Protein AF-A0A2M7QNE1-F1 (afdb_monomer)

Mean predicted aligned error: 17.68 Å

Solvent-accessible surface area (backbone atoms only — not comparable to full-atom values): 9457 Å² total; per-residue (Å²): 141,83,87,80,85,79,82,80,71,87,48,76,68,56,56,49,51,57,48,51,67,72,63,57,72,67,80,67,60,74,58,74,75,58,61,80,70,66,69,85,74,52,96,77,50,62,62,62,56,48,47,53,51,49,51,50,50,52,53,50,51,51,50,49,54,53,50,54,52,50,50,39,47,73,74,60,78,53,83,95,65,66,56,72,62,50,52,52,53,49,52,50,51,51,48,45,69,57,45,50,59,49,50,55,51,52,50,55,50,49,52,53,50,50,54,50,52,52,54,51,52,54,50,51,52,51,52,49,51,52,49,56,60,72,30,69,36,78,44,74,59,94,91,43,80,44,81,41,52,38,55,43,72,75,70,72,111

Secondary structure (DSSP, 8-state):
--PPPP-PPPPHHHHHHHHHHHS---GGGGGTT--SS-----TTTHHHHHHHHHHHHHHHHHHHHHHHHHHHHHTT-S-SS-HHHHHHHHHHHHHHHHHHHHHHHHHHHHHHHHHHHHHHHHHHHHHHHHHHHH-EEEEEETTEEEEEEHHHHHHT-

pLDDT: mean 72.54, std 15.38, range [35.47, 95.06]

Radius of gyration: 31.74 Å; Cα contacts (8 Å, |Δi|>4): 46; chains: 1; bounding box: 76×80×74 Å

Foldseek 3Di:
DDDDPDDDPDDPVRVVVVVCVVPPPCPVVVVVVPPVVDPVCPPPVVVVVVVVVVVVVVLVVVLVVLVVVLVCLVVVVDPDDDNVVSNVVSVVVVCCSVVVVVVVVVVVVVVVVVVVVVVVVVVVVVVVVVCLQADWDFDQDPNDTDTHGNVCVVVVD

Structure (mmCIF, N/CA/C/O backbone):
data_AF-A0A2M7QNE1-F1
#
_entry.id   AF-A0A2M7QNE1-F1
#
loop_
_atom_site.group_PDB
_atom_site.id
_atom_site.type_symbol
_atom_site.label_atom_id
_atom_site.label_alt_id
_atom_site.label_comp_id
_atom_site.label_asym_id
_atom_site.label_entity_id
_atom_site.label_seq_id
_atom_site.pdbx_PDB_ins_code
_atom_site.Cartn_x
_atom_site.Cartn_y
_atom_site.Cartn_z
_atom_site.occupancy
_atom_site.B_iso_or_equiv
_atom_site.auth_seq_id
_atom_site.auth_comp_id
_atom_site.auth_asym_id
_atom_site.auth_atom_id
_atom_site.pdbx_PDB_model_num
ATOM 1 N N . MET A 1 1 ? 20.229 52.894 27.780 1.00 39.84 1 MET A N 1
ATOM 2 C CA . MET A 1 1 ? 21.119 51.959 27.062 1.00 39.84 1 MET A CA 1
ATOM 3 C C . MET A 1 1 ? 20.898 50.586 27.673 1.00 39.84 1 MET A C 1
ATOM 5 O O . MET A 1 1 ? 21.210 50.424 28.841 1.00 39.84 1 MET A O 1
ATOM 9 N N . ALA A 1 2 ? 20.247 49.670 26.954 1.00 42.44 2 ALA A N 1
ATOM 10 C CA . ALA A 1 2 ? 19.977 48.309 27.420 1.00 42.44 2 ALA A CA 1
ATOM 11 C C . ALA A 1 2 ? 20.449 47.330 26.338 1.00 42.44 2 ALA A C 1
ATOM 13 O O . ALA A 1 2 ? 20.036 47.428 25.180 1.00 42.44 2 ALA A O 1
ATOM 14 N N . GLU A 1 3 ? 21.382 46.466 26.719 1.00 43.56 3 GLU A N 1
ATOM 15 C CA . GLU A 1 3 ? 22.075 45.502 25.869 1.00 43.56 3 GLU A CA 1
ATOM 16 C C . GLU A 1 3 ? 21.129 44.371 25.439 1.00 43.56 3 GLU A C 1
ATOM 18 O O . GLU A 1 3 ? 20.343 43.855 26.234 1.00 43.56 3 GLU A O 1
ATOM 23 N N . ARG A 1 4 ? 21.189 43.980 24.160 1.00 48.31 4 ARG A N 1
ATOM 24 C CA . ARG A 1 4 ? 20.467 42.812 23.639 1.00 48.31 4 ARG A CA 1
ATOM 25 C C . ARG A 1 4 ? 21.287 41.546 23.922 1.00 48.31 4 ARG A C 1
ATOM 27 O O . ARG A 1 4 ? 22.439 41.502 23.492 1.00 48.31 4 ARG A O 1
ATOM 34 N N . PRO A 1 5 ? 20.731 40.500 24.557 1.00 48.41 5 PRO A N 1
ATOM 35 C CA . PRO A 1 5 ? 21.440 39.236 24.694 1.00 48.41 5 PRO A CA 1
ATOM 36 C C . PRO A 1 5 ? 21.503 38.533 23.331 1.00 48.41 5 PRO A C 1
ATOM 38 O O . PRO A 1 5 ? 20.480 38.258 22.702 1.00 48.41 5 PRO A O 1
ATOM 41 N N . GLY A 1 6 ? 22.726 38.289 22.858 1.00 50.84 6 GLY A N 1
ATOM 42 C CA . GLY A 1 6 ? 23.007 37.598 21.604 1.00 50.84 6 GLY A CA 1
ATOM 43 C C . GLY A 1 6 ? 22.455 36.172 21.602 1.00 50.84 6 GLY A C 1
ATOM 44 O O . GLY A 1 6 ? 22.785 35.362 22.469 1.00 50.84 6 GLY A O 1
ATOM 45 N N . GLY A 1 7 ? 21.620 35.868 20.608 1.00 55.88 7 GLY A N 1
ATOM 46 C CA . GLY A 1 7 ? 21.112 34.523 20.357 1.00 55.88 7 GLY A CA 1
ATOM 47 C C . GLY A 1 7 ? 22.244 33.598 19.921 1.00 55.88 7 GLY A C 1
ATOM 48 O O . GLY A 1 7 ? 22.780 33.732 18.822 1.00 55.88 7 GLY A O 1
ATOM 49 N N . ARG A 1 8 ? 22.619 32.664 20.796 1.00 61.94 8 ARG A N 1
ATOM 50 C CA . ARG A 1 8 ? 23.557 31.583 20.486 1.00 61.94 8 ARG A CA 1
ATOM 51 C C . ARG A 1 8 ? 22.871 30.632 19.497 1.00 61.94 8 ARG A C 1
ATOM 53 O O . ARG A 1 8 ? 21.838 30.058 19.825 1.00 61.94 8 ARG A O 1
ATOM 60 N N . GLY A 1 9 ? 23.417 30.517 18.284 1.00 63.50 9 GLY A N 1
ATOM 61 C CA . GLY A 1 9 ? 22.945 29.556 17.283 1.00 63.50 9 GLY A CA 1
ATOM 62 C C . GLY A 1 9 ? 23.094 28.106 17.768 1.00 63.50 9 GLY A C 1
ATOM 63 O O . GLY A 1 9 ? 23.910 27.855 18.663 1.00 63.50 9 GLY A O 1
ATOM 64 N N . PRO A 1 10 ? 22.317 27.166 17.200 1.00 61.75 10 PRO A N 1
ATOM 65 C CA . PRO A 1 10 ? 22.311 25.777 17.633 1.00 61.75 10 PRO A CA 1
ATOM 66 C C . PRO A 1 10 ? 23.707 25.178 17.506 1.00 61.75 10 PRO A C 1
ATOM 68 O O . PRO A 1 10 ? 24.423 25.362 16.519 1.00 61.75 10 PRO A O 1
ATOM 71 N N . THR A 1 11 ? 24.106 24.487 18.557 1.00 74.25 11 THR A N 1
ATOM 72 C CA . THR A 1 11 ? 25.436 23.897 18.684 1.00 74.25 11 THR A CA 1
ATOM 73 C C . THR A 1 11 ? 25.536 22.590 17.894 1.00 74.25 11 THR A C 1
ATOM 75 O O . THR A 1 11 ? 24.536 21.923 17.627 1.00 74.25 11 THR A O 1
ATOM 78 N N . LEU A 1 12 ? 26.755 22.179 17.527 1.00 54.94 12 LEU A N 1
ATOM 79 C CA . LEU A 1 12 ? 26.980 20.960 16.733 1.00 54.94 12 LEU A CA 1
ATOM 80 C C . LEU A 1 12 ? 26.419 19.686 17.396 1.00 54.94 12 LEU A C 1
ATOM 82 O O . LEU A 1 12 ? 26.063 18.748 16.688 1.00 54.94 12 LEU A O 1
ATOM 86 N N . TYR A 1 13 ? 26.288 19.657 18.728 1.00 56.47 13 TYR A N 1
ATOM 87 C CA . TYR A 1 13 ? 25.682 18.534 19.450 1.00 56.47 13 TYR A CA 1
ATOM 88 C C . TYR A 1 13 ? 24.149 18.517 19.352 1.00 56.47 13 TYR A C 1
ATOM 90 O O . TYR A 1 13 ? 23.562 17.441 19.262 1.00 56.47 13 TYR A O 1
ATOM 98 N N . GLU A 1 14 ? 23.496 19.682 19.298 1.00 60.72 14 GLU A N 1
ATOM 99 C CA . GLU A 1 14 ? 22.055 19.765 19.043 1.00 60.72 14 GLU A CA 1
ATOM 100 C C . GLU A 1 14 ? 21.757 19.310 17.619 1.00 60.72 14 GLU A C 1
ATOM 102 O O . GLU A 1 14 ? 20.942 18.417 17.432 1.00 60.72 14 GLU A O 1
ATOM 107 N N . VAL A 1 15 ? 22.483 19.809 16.615 1.00 62.78 15 VAL A N 1
ATOM 108 C CA . VAL A 1 15 ? 22.290 19.389 15.214 1.00 62.78 15 VAL A CA 1
ATOM 109 C C . VAL A 1 15 ? 22.575 17.888 15.026 1.00 62.78 15 VAL A C 1
ATOM 111 O O . VAL A 1 15 ? 21.862 17.209 14.284 1.00 62.78 15 VAL A O 1
ATOM 114 N N . ALA A 1 16 ? 23.549 17.331 15.754 1.00 55.88 16 ALA A N 1
ATOM 115 C CA . ALA A 1 16 ? 23.812 15.892 15.763 1.00 55.88 16 ALA A CA 1
ATOM 116 C C . ALA A 1 16 ? 22.649 15.069 16.354 1.00 55.88 16 ALA A C 1
ATOM 118 O O . ALA A 1 16 ? 22.360 13.982 15.851 1.00 55.88 16 ALA A O 1
ATOM 119 N N . GLY A 1 17 ? 21.933 15.590 17.357 1.00 57.69 17 GLY A N 1
ATOM 120 C CA . GLY A 1 17 ? 20.727 14.959 17.905 1.00 57.69 17 GLY A CA 1
ATOM 121 C C . GLY A 1 17 ? 19.572 14.882 16.897 1.00 57.69 17 GLY A C 1
ATOM 122 O O . GLY A 1 17 ? 1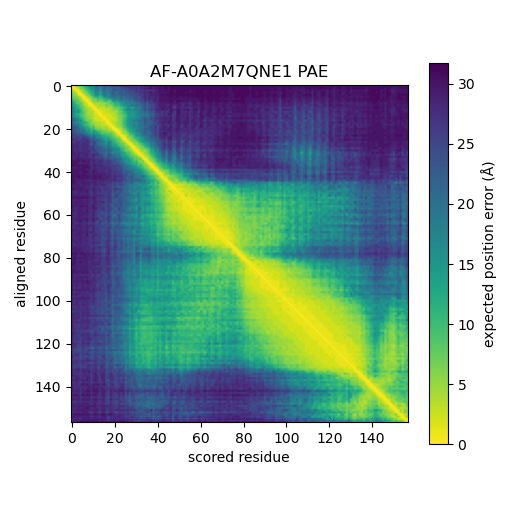8.876 13.869 16.828 1.00 57.69 17 GLY A O 1
ATOM 123 N N . TRP A 1 18 ? 19.415 15.901 16.045 1.00 55.62 18 TRP A N 1
ATOM 124 C CA . TRP A 1 18 ? 18.406 15.908 14.973 1.00 55.62 18 TRP A CA 1
ATOM 125 C C . TRP A 1 18 ? 18.744 14.902 13.865 1.00 55.62 18 TRP A C 1
ATOM 127 O O . TRP A 1 18 ? 17.851 14.258 13.314 1.00 55.62 18 TRP A O 1
ATOM 137 N N . LEU A 1 19 ? 20.035 14.701 13.586 1.00 48.31 19 LEU A N 1
ATOM 138 C CA . LEU A 1 19 ? 20.495 13.682 12.643 1.00 48.31 19 LEU A CA 1
ATOM 139 C C . LEU A 1 19 ? 20.397 12.262 13.223 1.00 48.31 19 LEU A C 1
ATOM 141 O O . LEU A 1 19 ? 20.036 11.347 12.491 1.00 48.31 19 LEU A O 1
ATOM 145 N N . GLN A 1 20 ? 20.615 12.053 14.525 1.00 46.62 20 GLN A N 1
ATOM 146 C CA . GLN A 1 20 ? 20.386 10.743 15.156 1.00 46.62 20 GLN A CA 1
ATOM 147 C C . GLN A 1 20 ? 18.898 10.367 15.233 1.00 46.62 20 GLN A C 1
ATOM 149 O O . GLN A 1 20 ? 18.568 9.193 15.080 1.00 46.62 20 GLN A O 1
ATOM 154 N N . GLY A 1 21 ? 17.990 11.339 15.380 1.00 46.09 21 GLY A N 1
ATOM 155 C CA . GLY A 1 21 ? 16.547 11.106 15.239 1.00 46.09 21 GLY A CA 1
ATOM 156 C C . GLY A 1 21 ? 16.123 10.752 13.806 1.00 46.09 21 GLY A C 1
ATOM 157 O O . GLY A 1 21 ? 15.204 9.958 13.616 1.00 46.09 21 GLY A O 1
ATOM 158 N N . ALA A 1 22 ? 16.821 11.288 12.797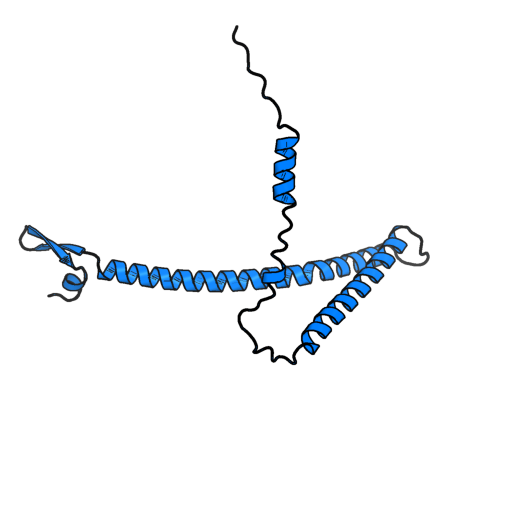 1.00 46.88 22 ALA A N 1
ATOM 159 C CA . ALA A 1 22 ? 16.558 11.025 11.379 1.00 46.88 22 ALA A CA 1
ATOM 160 C C . ALA A 1 22 ? 17.220 9.734 10.851 1.00 46.88 22 ALA A C 1
ATOM 162 O O . ALA A 1 22 ? 16.722 9.128 9.905 1.00 46.88 22 ALA A O 1
ATOM 163 N N . VAL A 1 23 ? 18.319 9.291 11.475 1.00 44.25 23 VAL A N 1
ATOM 164 C CA . VAL A 1 23 ? 19.068 8.063 11.134 1.00 44.25 23 VAL A CA 1
ATOM 165 C C . VAL A 1 23 ? 18.870 6.979 12.203 1.00 44.25 23 VAL A C 1
ATOM 167 O O . VAL A 1 23 ? 19.629 6.016 12.302 1.00 44.25 23 VAL A O 1
ATOM 170 N N . GLY A 1 24 ? 17.799 7.084 12.991 1.00 35.47 24 GLY A N 1
ATOM 171 C CA . GLY A 1 24 ? 17.253 5.958 13.732 1.00 35.47 24 GLY A CA 1
ATOM 172 C C . GLY A 1 24 ? 16.698 4.955 12.734 1.00 35.47 24 GLY A C 1
ATOM 173 O O . GLY A 1 24 ? 15.497 4.938 12.489 1.00 35.47 24 GLY A O 1
ATOM 174 N N . VAL A 1 25 ? 17.575 4.159 12.115 1.00 48.41 25 VAL A N 1
ATOM 175 C CA . VAL A 1 25 ? 17.187 3.073 11.220 1.00 48.41 25 VAL A CA 1
ATOM 176 C C . VAL A 1 25 ? 16.193 2.211 11.992 1.00 48.41 25 VAL A C 1
ATOM 178 O O . VAL A 1 25 ? 16.583 1.571 12.975 1.00 48.41 25 VAL A O 1
ATOM 181 N N . PRO A 1 26 ? 14.909 2.168 11.601 1.00 42.78 26 PRO A N 1
ATOM 182 C CA . PRO A 1 26 ? 13.963 1.309 12.268 1.00 42.78 26 PRO A CA 1
ATOM 183 C C . PRO A 1 26 ? 14.205 -0.103 11.734 1.00 42.78 26 PRO A C 1
ATOM 185 O O . PRO A 1 26 ? 13.407 -0.654 10.985 1.00 42.78 26 PRO A O 1
ATOM 188 N N . PHE A 1 27 ? 15.280 -0.755 12.179 1.00 39.84 27 PHE A N 1
ATOM 189 C CA . PHE A 1 27 ? 15.474 -2.201 12.035 1.00 39.84 27 PHE A CA 1
ATOM 190 C C . PHE A 1 27 ? 14.438 -3.016 12.851 1.00 39.84 27 PHE A C 1
ATOM 192 O O . PHE A 1 27 ? 14.588 -4.217 13.032 1.00 39.84 27 PHE A O 1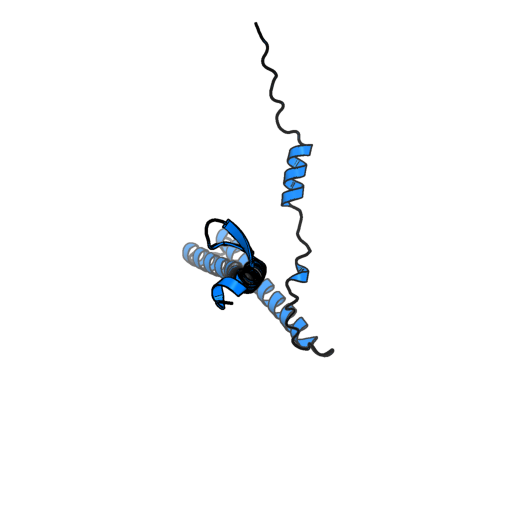
ATOM 199 N N . ARG A 1 28 ? 13.306 -2.418 13.269 1.00 42.19 28 ARG A N 1
ATOM 200 C CA . ARG A 1 28 ? 12.036 -3.142 13.517 1.00 42.19 28 ARG A CA 1
ATOM 201 C C . ARG A 1 28 ? 11.293 -3.493 12.225 1.00 42.19 28 ARG A C 1
ATOM 203 O O . ARG A 1 28 ? 10.186 -4.029 12.256 1.00 42.19 28 ARG A O 1
ATOM 210 N N . ALA A 1 29 ? 11.953 -3.254 11.102 1.00 41.69 29 ALA A N 1
ATOM 211 C CA . ALA A 1 29 ? 11.549 -3.621 9.772 1.00 41.69 29 ALA A CA 1
ATOM 212 C C . ALA A 1 29 ? 11.251 -5.117 9.555 1.00 41.69 29 ALA A C 1
ATOM 214 O O . ALA A 1 29 ? 10.390 -5.496 8.773 1.00 41.69 29 ALA A O 1
ATOM 215 N N . ALA A 1 30 ? 11.889 -6.007 10.308 1.00 45.06 30 ALA A N 1
ATOM 216 C CA . ALA A 1 30 ? 11.624 -7.438 10.169 1.00 45.06 30 ALA A CA 1
ATOM 217 C C . ALA A 1 30 ? 10.281 -7.889 10.793 1.00 45.06 30 ALA A C 1
ATOM 219 O O . ALA A 1 30 ? 9.856 -9.021 10.580 1.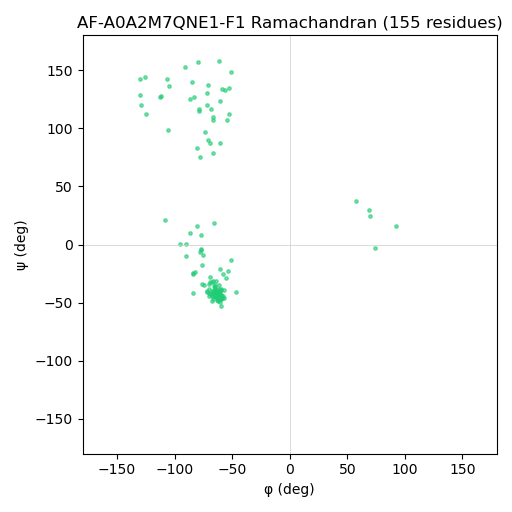00 45.06 30 ALA A O 1
ATOM 220 N N . GLY A 1 31 ? 9.578 -7.026 11.544 1.00 44.09 31 GLY A N 1
ATOM 221 C CA . GLY A 1 31 ? 8.301 -7.369 12.186 1.00 44.09 31 GLY A CA 1
ATOM 222 C C . GLY A 1 31 ? 7.071 -7.262 11.274 1.00 44.09 31 GLY A C 1
ATOM 223 O O . GLY A 1 31 ? 6.064 -7.931 11.522 1.00 44.09 31 GLY A O 1
ATOM 224 N N . TRP A 1 32 ? 7.138 -6.458 10.203 1.00 46.03 32 TRP A N 1
ATOM 225 C CA . TRP A 1 32 ? 5.997 -6.214 9.306 1.00 46.03 32 TRP A CA 1
ATOM 226 C C . TRP A 1 32 ? 5.722 -7.376 8.343 1.00 46.03 32 TRP A C 1
ATOM 228 O O . TRP A 1 32 ? 4.630 -7.453 7.782 1.00 46.03 32 TRP A O 1
ATOM 238 N N . LEU A 1 33 ? 6.696 -8.278 8.146 1.00 47.38 33 LEU A N 1
ATOM 239 C CA . LEU A 1 33 ? 6.512 -9.519 7.386 1.00 47.38 33 LEU A CA 1
ATOM 240 C C . LEU A 1 33 ? 5.761 -10.580 8.210 1.00 47.38 33 LEU A C 1
ATOM 242 O O . LEU A 1 33 ? 5.412 -11.631 7.686 1.00 47.38 33 LEU A O 1
ATOM 246 N N . SER A 1 34 ? 5.453 -10.315 9.486 1.00 48.53 34 SER A N 1
ATOM 247 C CA . SER A 1 34 ? 4.487 -11.130 10.223 1.00 48.53 34 SER A CA 1
ATOM 248 C C . SER A 1 34 ? 3.065 -10.693 9.856 1.00 48.53 34 SER A C 1
ATOM 250 O O . SER A 1 34 ? 2.400 -9.902 10.527 1.00 48.53 34 SER A O 1
ATOM 252 N N . ARG A 1 35 ? 2.574 -11.220 8.733 1.00 48.97 35 ARG A N 1
ATOM 253 C CA . ARG A 1 35 ? 1.142 -11.494 8.596 1.00 48.97 35 ARG A CA 1
ATOM 254 C C . ARG A 1 35 ? 0.795 -12.385 9.803 1.00 48.97 35 ARG A C 1
ATOM 256 O O . ARG A 1 35 ? 1.294 -13.499 9.903 1.00 48.97 35 ARG A O 1
ATOM 263 N N . ARG A 1 36 ? 0.086 -11.842 10.800 1.00 49.44 36 ARG A N 1
ATOM 264 C CA . ARG A 1 36 ? -0.441 -12.625 11.934 1.00 49.44 36 ARG A CA 1
ATOM 265 C C . ARG A 1 36 ? -1.807 -13.232 11.631 1.00 49.44 36 ARG A C 1
ATOM 267 O O . ARG A 1 36 ? -2.380 -13.858 12.510 1.00 49.44 36 ARG A O 1
ATOM 274 N N . ASP A 1 37 ? -2.255 -13.165 10.386 1.00 52.31 37 ASP A N 1
ATOM 275 C CA . ASP A 1 37 ? -2.964 -14.301 9.816 1.00 52.31 37 ASP A CA 1
ATOM 276 C C . ASP A 1 37 ? -1.861 -15.315 9.560 1.00 52.31 37 ASP A C 1
ATOM 278 O O . ASP A 1 37 ? -1.091 -15.163 8.613 1.00 52.31 37 ASP A O 1
ATOM 282 N N . LYS A 1 38 ? -1.667 -16.254 10.485 1.00 46.72 38 LYS A N 1
ATOM 283 C CA . LYS A 1 38 ? -0.789 -17.388 10.228 1.00 46.72 38 LYS A CA 1
ATOM 284 C C . LYS A 1 38 ? -1.498 -18.197 9.131 1.00 46.72 38 LYS A C 1
ATOM 286 O O . LYS A 1 38 ? -2.481 -18.853 9.473 1.00 46.72 38 LYS A O 1
ATOM 291 N N . PRO A 1 39 ? -1.068 -18.225 7.848 1.00 51.75 39 PRO A N 1
ATOM 292 C CA . PRO A 1 39 ? -1.160 -19.512 7.187 1.00 51.75 39 PRO A CA 1
ATOM 293 C C . PRO A 1 39 ? -0.367 -20.439 8.104 1.00 51.75 39 PRO A C 1
ATOM 295 O O . PRO A 1 39 ? 0.674 -20.042 8.636 1.00 51.75 39 PRO A O 1
ATOM 298 N N . GLU A 1 40 ? -0.909 -21.599 8.420 1.00 57.41 40 GLU A N 1
ATOM 299 C CA . GLU A 1 40 ? -0.157 -22.621 9.122 1.00 57.41 40 GLU A CA 1
ATOM 300 C C . GLU A 1 40 ? 1.031 -22.984 8.222 1.00 57.41 40 GLU A C 1
ATOM 302 O O . GLU A 1 40 ? 0.922 -23.814 7.329 1.00 57.41 40 GLU A O 1
ATOM 307 N N . ILE A 1 41 ? 2.127 -22.230 8.369 1.00 53.66 41 ILE A N 1
ATOM 308 C CA . ILE A 1 41 ? 3.403 -22.470 7.716 1.00 53.66 41 ILE A CA 1
ATOM 309 C C . ILE A 1 41 ? 3.918 -23.704 8.423 1.00 53.66 41 ILE A C 1
ATOM 311 O O . ILE A 1 41 ? 4.533 -23.627 9.492 1.00 53.66 41 ILE A O 1
ATOM 315 N N . ASP A 1 42 ? 3.549 -24.847 7.858 1.00 62.06 42 ASP A N 1
ATOM 316 C CA . ASP A 1 42 ? 4.076 -26.135 8.243 1.00 62.06 42 ASP A CA 1
ATOM 317 C C . ASP A 1 42 ? 5.610 -26.043 8.237 1.00 62.06 42 ASP A C 1
ATOM 319 O O . ASP A 1 42 ? 6.235 -25.312 7.462 1.00 62.06 42 ASP A O 1
ATOM 323 N N . ARG A 1 43 ? 6.242 -26.813 9.118 1.00 63.62 43 ARG A N 1
ATOM 324 C CA . ARG A 1 43 ? 7.692 -26.913 9.311 1.00 63.62 43 ARG A CA 1
ATOM 325 C C . ARG A 1 43 ? 8.458 -27.182 7.993 1.00 63.62 43 ARG A C 1
ATOM 327 O O . ARG A 1 43 ? 9.676 -27.013 7.958 1.00 63.62 43 ARG A O 1
ATOM 334 N N . ASN A 1 44 ? 7.769 -27.560 6.911 1.00 60.31 44 ASN A N 1
ATOM 335 C CA . ASN A 1 44 ? 8.301 -27.835 5.575 1.00 60.31 44 ASN A CA 1
ATOM 336 C C . ASN A 1 44 ? 8.245 -26.661 4.554 1.00 60.31 44 ASN A C 1
ATOM 338 O O . ASN A 1 44 ? 8.728 -26.800 3.430 1.00 60.31 44 ASN A O 1
ATOM 342 N N . ASP A 1 45 ? 7.748 -25.475 4.910 1.00 65.31 45 ASP A N 1
ATOM 343 C CA . ASP A 1 45 ? 7.551 -24.346 3.971 1.00 65.31 45 ASP A CA 1
ATOM 344 C C . ASP A 1 45 ? 8.810 -23.514 3.639 1.00 65.31 45 ASP A C 1
ATOM 346 O O . ASP A 1 45 ? 8.744 -22.436 3.034 1.00 65.31 45 ASP A O 1
ATOM 350 N N . TRP A 1 46 ? 10.005 -24.035 3.936 1.00 67.25 46 TRP A N 1
ATOM 351 C CA . TRP A 1 46 ? 11.286 -23.414 3.565 1.00 67.25 46 TRP A CA 1
ATOM 352 C C . TRP A 1 46 ? 11.393 -23.108 2.061 1.00 67.25 46 TRP A C 1
ATOM 354 O O . TRP A 1 46 ? 12.158 -22.232 1.652 1.00 67.25 46 TRP A O 1
ATOM 364 N N . ARG A 1 47 ? 10.619 -23.814 1.227 1.00 70.94 47 ARG A N 1
ATOM 365 C CA . ARG A 1 47 ? 10.556 -23.628 -0.227 1.00 70.94 47 ARG A CA 1
ATOM 366 C C . ARG A 1 47 ? 10.011 -22.245 -0.595 1.00 70.94 47 ARG A C 1
ATOM 368 O O . ARG A 1 47 ? 10.590 -21.590 -1.455 1.00 70.94 47 ARG A O 1
ATOM 375 N N . LEU A 1 48 ? 8.974 -21.761 0.091 1.00 67.50 48 LEU A N 1
ATOM 376 C CA . LEU A 1 48 ? 8.360 -20.451 -0.170 1.00 67.50 48 LEU A CA 1
ATOM 377 C C . LEU A 1 48 ? 9.287 -19.298 0.235 1.00 67.50 48 LEU A C 1
ATOM 379 O O . LEU A 1 48 ? 9.415 -18.312 -0.490 1.00 67.50 48 LEU A O 1
ATOM 383 N N . ALA A 1 49 ? 10.012 -19.457 1.345 1.00 74.19 49 ALA A N 1
ATOM 384 C CA . ALA A 1 49 ? 11.032 -18.501 1.769 1.00 74.19 49 ALA A CA 1
ATOM 385 C C . ALA A 1 49 ? 12.205 -18.426 0.774 1.00 74.19 49 ALA A C 1
ATOM 387 O O . ALA A 1 49 ? 12.641 -17.332 0.412 1.00 74.19 49 ALA A O 1
ATOM 388 N N . ARG A 1 50 ? 12.688 -19.573 0.269 1.00 79.44 50 ARG A N 1
ATOM 389 C CA . ARG A 1 50 ? 13.748 -19.600 -0.755 1.00 79.44 50 ARG A CA 1
ATOM 390 C C . ARG A 1 50 ? 13.286 -19.006 -2.083 1.00 79.44 50 ARG A C 1
ATOM 392 O O . ARG A 1 50 ? 14.077 -18.319 -2.717 1.00 79.44 50 ARG A O 1
ATOM 399 N N . LEU A 1 51 ? 12.027 -19.206 -2.477 1.00 78.88 51 LEU A N 1
ATOM 400 C CA . LEU A 1 51 ? 11.453 -18.561 -3.663 1.00 78.88 51 LEU A CA 1
ATOM 401 C C . LEU A 1 51 ? 11.377 -17.039 -3.505 1.00 78.88 51 LEU A C 1
ATOM 403 O O . LEU A 1 51 ? 11.725 -16.326 -4.440 1.00 78.88 51 LEU A O 1
ATOM 407 N N . GLY A 1 52 ? 11.001 -16.537 -2.326 1.00 78.00 52 GLY A N 1
ATOM 408 C CA . GLY A 1 52 ? 11.013 -15.100 -2.041 1.00 78.00 52 GLY A CA 1
ATOM 409 C C . GLY A 1 52 ? 12.416 -14.489 -2.130 1.00 78.00 52 GLY A C 1
ATOM 410 O O . GLY A 1 52 ? 12.598 -13.452 -2.765 1.00 78.00 52 GLY A O 1
ATOM 411 N N . ILE A 1 53 ? 13.421 -15.162 -1.559 1.00 78.56 53 ILE A N 1
ATOM 412 C CA . ILE A 1 53 ? 14.826 -14.728 -1.626 1.00 78.56 53 ILE A CA 1
ATOM 413 C C . ILE A 1 53 ? 15.356 -14.806 -3.063 1.00 78.56 53 ILE A C 1
ATOM 415 O O . ILE A 1 53 ? 15.996 -13.867 -3.526 1.00 78.56 53 ILE A O 1
ATOM 419 N N . ALA A 1 54 ? 15.067 -15.890 -3.787 1.00 81.75 54 ALA A N 1
ATOM 420 C CA . ALA A 1 54 ? 15.492 -16.066 -5.173 1.00 81.75 54 ALA A CA 1
ATOM 421 C C . ALA A 1 54 ? 14.855 -15.021 -6.098 1.00 81.75 54 ALA A C 1
ATOM 423 O O . ALA A 1 54 ? 15.551 -14.418 -6.906 1.00 81.75 54 ALA A O 1
ATOM 424 N N . LEU A 1 55 ? 13.557 -14.749 -5.944 1.00 81.88 55 LEU A N 1
ATOM 425 C CA . LEU A 1 55 ? 12.860 -13.718 -6.709 1.00 81.88 55 LEU A CA 1
ATOM 426 C C . LEU A 1 55 ? 13.409 -12.321 -6.397 1.00 81.88 55 LEU A C 1
ATOM 428 O O . LEU A 1 55 ? 13.647 -11.540 -7.315 1.00 81.88 55 LEU A O 1
ATOM 432 N N . GLY A 1 56 ? 13.671 -12.023 -5.121 1.00 81.38 56 GLY A N 1
ATOM 433 C CA . GLY A 1 56 ? 14.321 -10.779 -4.711 1.00 81.38 56 GLY A CA 1
ATOM 434 C C . GLY A 1 56 ? 15.726 -10.632 -5.299 1.00 81.38 56 GLY A C 1
ATOM 435 O O . GLY A 1 56 ? 16.071 -9.564 -5.797 1.00 81.38 56 GLY A O 1
ATOM 436 N N . ALA A 1 57 ? 16.511 -11.712 -5.315 1.00 82.94 57 ALA A N 1
ATOM 437 C CA . ALA A 1 57 ? 17.836 -11.731 -5.926 1.00 82.94 57 ALA A CA 1
ATOM 438 C C . ALA A 1 57 ? 17.764 -11.513 -7.443 1.00 82.94 57 ALA A C 1
ATOM 440 O O . ALA A 1 57 ? 18.513 -10.695 -7.962 1.00 82.94 57 ALA A O 1
ATOM 441 N N . ILE A 1 58 ? 16.834 -12.173 -8.144 1.00 86.00 58 ILE A N 1
ATOM 442 C CA . ILE A 1 58 ? 16.620 -12.009 -9.591 1.00 86.00 58 ILE A CA 1
ATOM 443 C C . ILE A 1 58 ? 16.215 -10.570 -9.918 1.00 86.00 58 ILE A C 1
ATOM 445 O O . ILE A 1 58 ? 16.792 -9.962 -10.817 1.00 86.00 58 ILE A O 1
ATOM 449 N N . LEU A 1 59 ? 15.265 -10.001 -9.173 1.00 80.06 59 LEU A N 1
ATOM 450 C CA . LEU A 1 59 ? 14.840 -8.612 -9.353 1.00 80.06 59 LEU A CA 1
ATOM 451 C C . LEU A 1 59 ? 15.971 -7.625 -9.048 1.00 80.06 59 LEU A C 1
ATOM 453 O O . LEU A 1 59 ? 16.134 -6.650 -9.778 1.00 80.06 59 LEU A O 1
ATOM 457 N N . GLY A 1 60 ? 16.780 -7.890 -8.020 1.00 83.25 60 GLY A N 1
ATOM 458 C CA . GLY A 1 60 ? 17.955 -7.084 -7.690 1.00 83.25 60 GLY A CA 1
ATOM 459 C C . GLY A 1 60 ? 19.024 -7.130 -8.783 1.00 83.25 60 GLY A C 1
ATOM 460 O O . GLY A 1 60 ? 19.558 -6.092 -9.166 1.00 83.25 60 GLY A O 1
ATOM 461 N N . LEU A 1 6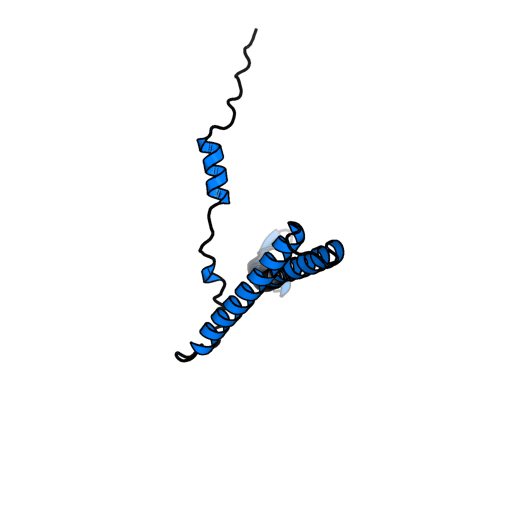1 ? 19.293 -8.313 -9.339 1.00 86.44 61 LEU A N 1
ATOM 462 C CA . LEU A 1 61 ? 20.243 -8.506 -10.439 1.00 86.44 61 LEU A CA 1
ATOM 463 C C . LEU A 1 61 ? 19.743 -7.826 -11.723 1.00 86.44 61 LEU A C 1
ATOM 465 O O . LEU A 1 61 ? 20.503 -7.137 -12.402 1.00 86.44 61 LEU A O 1
ATOM 469 N N . LEU A 1 62 ? 18.445 -7.934 -12.013 1.00 83.81 62 LEU A N 1
ATOM 470 C CA . LEU A 1 62 ? 17.802 -7.247 -13.132 1.00 83.81 62 LEU A CA 1
ATOM 471 C C . LEU A 1 62 ? 17.870 -5.721 -12.963 1.00 83.81 62 LEU A C 1
ATOM 473 O O . LEU A 1 62 ? 18.282 -5.023 -13.886 1.00 83.81 62 LEU A O 1
ATOM 477 N N . ALA A 1 63 ? 17.575 -5.197 -11.773 1.00 79.88 63 ALA A N 1
ATOM 478 C CA . ALA A 1 63 ? 17.715 -3.773 -11.475 1.00 79.88 63 ALA A CA 1
ATOM 479 C C . ALA A 1 63 ? 19.167 -3.290 -11.629 1.00 79.88 63 ALA A C 1
ATOM 481 O O . ALA A 1 63 ? 19.399 -2.229 -12.208 1.00 79.88 63 ALA A O 1
ATOM 482 N N . LEU A 1 64 ? 20.144 -4.084 -11.175 1.00 84.56 64 LEU A N 1
ATOM 483 C CA . LEU A 1 64 ? 21.565 -3.766 -11.303 1.00 84.56 64 LEU A CA 1
ATOM 484 C C . LEU A 1 64 ? 21.986 -3.668 -12.775 1.00 84.56 64 LEU A C 1
ATOM 486 O O . LEU A 1 64 ? 22.588 -2.674 -13.167 1.00 84.56 64 LEU A O 1
ATOM 490 N N . THR A 1 65 ? 21.617 -4.649 -13.606 1.00 83.00 65 THR A N 1
ATOM 491 C CA . THR A 1 65 ? 21.952 -4.633 -15.044 1.00 83.00 65 THR A CA 1
ATOM 492 C C . THR A 1 65 ? 21.339 -3.438 -15.777 1.00 83.00 65 THR A C 1
ATOM 494 O O . THR A 1 65 ? 22.020 -2.791 -16.577 1.00 83.00 65 THR A O 1
ATOM 497 N N . LEU A 1 66 ? 20.088 -3.084 -15.468 1.00 81.88 66 LEU A N 1
ATOM 498 C CA . LEU A 1 66 ? 19.425 -1.905 -16.029 1.00 81.88 66 LEU A CA 1
ATOM 499 C C . LEU A 1 66 ? 20.098 -0.600 -15.592 1.00 81.88 66 LEU A C 1
ATOM 501 O O . LEU A 1 66 ? 20.272 0.312 -16.404 1.00 81.88 66 LEU A O 1
ATOM 505 N N . LEU A 1 67 ? 20.507 -0.515 -14.326 1.00 81.00 67 LEU A N 1
ATOM 506 C CA . LEU A 1 67 ? 21.176 0.656 -13.771 1.00 81.00 67 LEU A CA 1
ATOM 507 C C . LEU A 1 67 ? 22.559 0.849 -14.405 1.00 81.00 67 LEU A C 1
ATOM 509 O O . LEU A 1 67 ? 22.860 1.944 -14.880 1.00 81.00 67 LEU A O 1
ATOM 513 N N . THR A 1 68 ? 23.363 -0.215 -14.505 1.00 82.12 68 THR A N 1
ATOM 514 C CA . THR A 1 68 ? 24.670 -0.179 -15.178 1.00 82.12 68 THR A CA 1
ATOM 515 C C . THR A 1 68 ? 24.531 0.218 -16.647 1.00 82.12 68 THR A C 1
ATOM 517 O O . THR A 1 68 ? 25.240 1.113 -17.100 1.00 82.12 68 THR A O 1
ATOM 520 N N . ARG A 1 69 ? 23.577 -0.368 -17.387 1.00 80.75 69 ARG A N 1
ATOM 521 C CA . ARG A 1 69 ? 23.323 -0.025 -18.798 1.00 80.75 69 ARG A CA 1
ATOM 522 C C . ARG A 1 69 ? 22.978 1.456 -18.971 1.00 80.75 69 ARG A C 1
ATOM 524 O O . ARG A 1 69 ? 23.536 2.121 -19.837 1.00 80.75 69 ARG A O 1
ATOM 531 N N . THR A 1 70 ? 22.098 1.981 -18.120 1.00 77.94 70 THR A N 1
ATOM 532 C CA . THR A 1 70 ? 21.669 3.389 -18.165 1.00 77.94 70 THR A CA 1
ATOM 533 C C . THR A 1 70 ? 22.825 4.344 -17.874 1.00 77.94 70 THR A C 1
ATOM 535 O O . THR A 1 70 ? 22.962 5.359 -18.551 1.00 77.94 70 THR A O 1
ATOM 538 N N . LEU A 1 71 ? 23.686 4.004 -16.910 1.00 81.75 71 LEU A N 1
ATOM 539 C CA . LEU A 1 71 ? 24.894 4.771 -16.597 1.00 81.75 71 LEU A CA 1
ATOM 540 C C . LEU A 1 71 ? 25.869 4.813 -17.778 1.00 81.75 71 LEU A C 1
ATOM 542 O O . LEU A 1 71 ? 26.347 5.889 -18.126 1.00 81.75 71 LEU A O 1
ATOM 546 N N . LEU A 1 72 ? 26.122 3.679 -18.435 1.00 82.19 72 LEU A N 1
ATOM 547 C CA . LEU A 1 72 ? 27.021 3.619 -19.593 1.00 82.19 72 LEU A CA 1
ATOM 548 C C . LEU A 1 72 ? 26.517 4.474 -20.771 1.00 82.19 72 LEU A C 1
ATOM 550 O O . LEU A 1 72 ? 27.307 5.186 -21.389 1.00 82.19 72 LEU A O 1
ATOM 554 N N . ILE A 1 73 ? 25.204 4.463 -21.035 1.00 80.06 73 ILE A N 1
ATOM 555 C CA . ILE A 1 73 ? 24.568 5.314 -22.059 1.00 80.06 73 ILE A CA 1
ATOM 556 C C . ILE A 1 73 ? 24.644 6.798 -21.663 1.00 80.06 73 ILE A C 1
ATOM 558 O O . ILE A 1 73 ? 24.939 7.655 -22.496 1.00 80.06 73 ILE A O 1
ATOM 562 N N . ALA A 1 74 ? 24.410 7.122 -20.387 1.00 76.31 74 ALA A N 1
ATOM 563 C CA . ALA A 1 74 ? 24.464 8.496 -19.889 1.00 76.31 74 ALA A CA 1
ATOM 564 C C . ALA A 1 74 ? 25.870 9.109 -20.009 1.00 76.31 74 ALA A C 1
ATOM 566 O O . ALA A 1 74 ? 26.000 10.261 -20.423 1.00 76.31 74 ALA A O 1
ATOM 567 N N . PHE A 1 75 ? 26.911 8.326 -19.707 1.00 80.94 75 PHE A N 1
ATOM 568 C CA . PHE A 1 75 ? 28.314 8.726 -19.847 1.00 80.94 75 PHE A CA 1
ATOM 569 C C . PHE A 1 75 ? 28.830 8.695 -21.296 1.00 80.94 75 PHE A C 1
ATOM 571 O O . PHE A 1 75 ? 29.960 9.112 -21.536 1.00 80.94 75 PHE A O 1
ATOM 578 N N . GLY A 1 76 ? 28.023 8.241 -22.262 1.00 75.44 76 GLY A N 1
ATOM 579 C CA . GLY A 1 76 ? 28.414 8.188 -23.672 1.00 75.44 76 GLY A CA 1
ATOM 580 C C . GLY A 1 76 ? 29.479 7.135 -23.979 1.00 75.44 76 GLY A C 1
ATOM 581 O O . GLY A 1 76 ? 30.201 7.277 -24.955 1.00 75.44 76 GLY A O 1
ATOM 582 N N . LEU A 1 77 ? 29.595 6.084 -23.157 1.00 78.06 77 LEU A N 1
ATOM 583 C CA . LEU A 1 77 ? 30.500 4.955 -23.421 1.00 78.06 77 LEU A CA 1
ATOM 584 C C . LEU A 1 77 ? 29.946 3.972 -24.468 1.00 78.06 77 LEU A C 1
ATOM 586 O O . LEU A 1 77 ? 30.629 3.017 -24.835 1.00 78.06 77 LEU A O 1
ATOM 590 N N . ILE A 1 78 ? 28.698 4.167 -24.902 1.00 72.38 78 ILE A N 1
ATOM 591 C CA . ILE A 1 78 ? 28.000 3.322 -25.870 1.00 72.38 78 ILE A CA 1
ATOM 592 C C . ILE A 1 78 ? 27.530 4.215 -27.017 1.00 72.38 78 ILE A C 1
ATOM 594 O O . ILE A 1 78 ? 26.635 5.042 -26.835 1.00 72.38 78 ILE A O 1
ATOM 598 N N . ASP A 1 79 ? 28.129 4.019 -28.188 1.00 72.81 79 ASP A N 1
ATOM 599 C CA . ASP A 1 79 ? 27.764 4.708 -29.424 1.00 72.81 79 ASP A CA 1
ATOM 600 C C . ASP A 1 79 ? 26.701 3.928 -30.214 1.00 72.81 79 ASP A C 1
ATOM 602 O O . ASP A 1 79 ? 26.608 2.702 -30.133 1.00 72.81 79 ASP A O 1
ATOM 606 N N . GLY A 1 80 ? 25.898 4.647 -31.004 1.00 76.06 80 GLY A N 1
ATOM 607 C CA . GLY A 1 80 ? 24.894 4.056 -31.899 1.00 76.06 80 GLY A CA 1
ATOM 608 C C . GLY A 1 80 ? 23.488 3.909 -31.313 1.00 76.06 80 GLY A C 1
ATOM 609 O O . GLY A 1 80 ? 22.676 3.183 -31.884 1.00 76.06 80 GLY A O 1
ATOM 610 N N . VAL A 1 81 ? 23.179 4.588 -30.201 1.00 74.69 81 VAL A N 1
ATOM 611 C CA . VAL A 1 81 ? 21.850 4.520 -29.579 1.00 74.69 81 VAL A CA 1
ATOM 612 C C . VAL A 1 81 ? 21.258 5.896 -29.281 1.00 74.69 81 VAL A C 1
ATOM 614 O O . VAL A 1 81 ? 21.959 6.822 -28.866 1.00 74.69 81 VAL A O 1
ATOM 617 N N . ASP A 1 82 ? 19.942 6.025 -29.476 1.00 83.56 82 ASP A N 1
ATOM 618 C CA . ASP A 1 82 ? 19.182 7.240 -29.176 1.00 83.56 82 ASP A CA 1
ATOM 619 C C . ASP A 1 82 ? 19.102 7.471 -27.665 1.00 83.56 82 ASP A C 1
ATOM 621 O O . ASP A 1 82 ? 18.138 7.100 -26.985 1.00 83.56 82 ASP A O 1
ATOM 625 N N . ARG A 1 83 ? 20.125 8.152 -27.146 1.00 75.56 83 ARG A N 1
ATOM 626 C CA . ARG A 1 83 ? 20.320 8.452 -25.723 1.00 75.56 83 ARG A CA 1
ATOM 627 C C . ARG A 1 83 ? 19.062 8.990 -25.034 1.00 75.56 83 ARG A C 1
ATOM 629 O O . ARG A 1 83 ? 18.753 8.573 -23.923 1.00 75.56 83 ARG A O 1
ATOM 636 N N . TRP A 1 84 ? 18.304 9.871 -25.691 1.00 80.81 84 TRP A N 1
ATOM 637 C CA . TRP A 1 84 ? 17.061 10.431 -25.141 1.00 80.81 84 TRP A CA 1
ATOM 638 C C . TRP A 1 84 ? 15.941 9.398 -24.969 1.00 80.81 84 TRP A C 1
ATOM 640 O O . TRP A 1 84 ? 15.234 9.419 -23.959 1.00 80.81 84 TRP A O 1
ATOM 650 N N . SER A 1 85 ? 15.779 8.494 -25.937 1.00 82.69 85 SER A N 1
ATOM 651 C CA . SER A 1 85 ? 14.760 7.439 -25.896 1.00 82.69 85 SER A CA 1
ATOM 652 C C . SER A 1 85 ? 15.070 6.427 -24.792 1.00 82.69 85 SER A C 1
ATOM 654 O O . SER A 1 85 ? 14.202 6.071 -23.990 1.00 82.69 85 SER A O 1
ATOM 656 N N . GLU A 1 86 ? 16.335 6.019 -24.693 1.00 81.62 86 GLU A N 1
ATOM 657 C CA . GLU A 1 86 ? 16.765 5.035 -23.705 1.00 81.62 86 GLU A CA 1
ATOM 658 C C . GLU A 1 86 ? 16.776 5.574 -22.282 1.00 81.62 86 GLU A C 1
ATOM 660 O O . GLU A 1 86 ? 16.298 4.886 -21.385 1.00 81.62 86 GLU A O 1
ATOM 665 N N . LEU A 1 87 ? 17.232 6.812 -22.067 1.00 81.06 87 LEU A N 1
ATOM 666 C CA . LEU A 1 87 ? 17.170 7.451 -20.751 1.00 81.06 87 LEU A CA 1
ATOM 667 C C . LEU A 1 87 ? 15.734 7.503 -20.223 1.00 81.06 87 LEU A C 1
ATOM 669 O O . LEU A 1 87 ? 15.493 7.143 -19.071 1.00 81.06 87 LEU A O 1
ATOM 673 N N . ARG A 1 88 ? 14.769 7.900 -21.065 1.00 81.94 88 ARG A N 1
ATOM 674 C CA . ARG A 1 88 ? 13.352 7.934 -20.680 1.00 81.94 88 ARG A CA 1
ATOM 675 C C . ARG A 1 88 ? 12.848 6.544 -20.303 1.00 81.94 88 ARG A C 1
ATOM 677 O O . ARG A 1 88 ? 12.240 6.390 -19.247 1.00 81.94 88 ARG A O 1
ATOM 684 N N . ASN A 1 89 ? 13.097 5.541 -21.142 1.00 80.94 89 ASN A N 1
ATOM 685 C CA . ASN A 1 89 ? 12.644 4.176 -20.872 1.00 80.94 89 ASN A CA 1
ATOM 686 C C . ASN A 1 89 ? 13.279 3.613 -19.592 1.00 80.94 89 ASN A C 1
ATOM 688 O O . ASN A 1 89 ? 12.574 3.034 -18.769 1.00 80.94 89 ASN A O 1
ATOM 692 N N . SER A 1 90 ? 14.572 3.844 -19.371 1.00 79.06 90 SER A N 1
ATOM 693 C CA . SER A 1 90 ? 15.255 3.438 -18.144 1.00 79.06 90 SER A CA 1
ATOM 694 C C . SER A 1 90 ? 14.686 4.114 -16.899 1.00 79.06 90 SER A C 1
ATOM 696 O O . SER A 1 90 ? 14.427 3.441 -15.903 1.00 79.06 90 SER A O 1
ATOM 698 N N . LEU A 1 91 ? 14.439 5.426 -16.948 1.00 81.31 91 LEU A N 1
ATOM 699 C CA . LEU A 1 91 ? 13.828 6.171 -15.843 1.00 81.31 91 LEU A CA 1
ATOM 700 C C . LEU A 1 91 ? 12.423 5.656 -15.516 1.00 81.31 91 LEU A C 1
ATOM 702 O O . LEU A 1 91 ? 12.087 5.521 -14.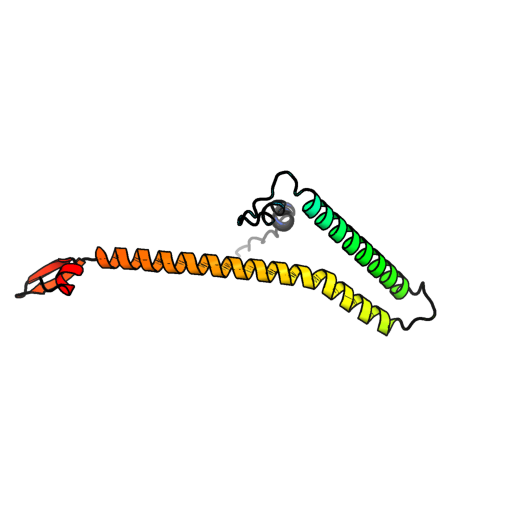341 1.00 81.31 91 LEU A O 1
ATOM 706 N N . LEU A 1 92 ? 11.624 5.318 -16.533 1.00 85.75 92 LEU A N 1
ATOM 707 C CA . LEU A 1 92 ? 10.306 4.709 -16.342 1.00 85.75 92 LEU A CA 1
ATOM 708 C C . LEU A 1 92 ? 10.413 3.351 -15.642 1.00 85.75 92 LEU A C 1
ATOM 710 O O . LEU A 1 92 ? 9.689 3.101 -14.681 1.00 85.75 92 LEU A O 1
ATOM 714 N N . VAL A 1 93 ? 11.338 2.490 -16.073 1.00 82.50 93 VAL A N 1
ATOM 715 C CA . VAL A 1 93 ? 11.522 1.164 -15.464 1.00 82.50 93 VAL A CA 1
ATOM 716 C C . VAL A 1 93 ? 12.023 1.277 -14.023 1.00 82.50 93 VAL A C 1
ATOM 718 O O . VAL A 1 93 ? 11.495 0.601 -13.143 1.00 82.50 93 VAL A O 1
ATOM 721 N N . ILE A 1 94 ? 12.976 2.170 -13.746 1.00 79.50 94 ILE A N 1
ATOM 722 C CA . ILE A 1 94 ? 13.436 2.455 -12.377 1.00 79.50 94 ILE A CA 1
ATOM 723 C C . ILE A 1 94 ? 12.274 2.983 -11.526 1.00 79.50 94 ILE A C 1
ATOM 725 O O . ILE A 1 94 ? 12.069 2.521 -10.402 1.00 79.50 94 ILE A O 1
ATOM 729 N N . GLY A 1 95 ? 11.472 3.896 -12.078 1.00 84.75 95 GLY A N 1
ATOM 730 C CA . GLY A 1 95 ? 10.270 4.416 -11.436 1.00 84.75 95 GLY A CA 1
ATOM 731 C C . GLY A 1 95 ? 9.276 3.315 -11.069 1.00 84.75 95 GLY A C 1
ATOM 732 O O . GLY A 1 95 ? 8.721 3.342 -9.975 1.00 84.75 95 GLY A O 1
ATOM 733 N N . VAL A 1 96 ? 9.100 2.302 -11.922 1.00 85.31 96 VAL A N 1
ATOM 734 C CA . VAL A 1 96 ? 8.252 1.135 -11.629 1.00 85.31 96 VAL A CA 1
ATOM 735 C C . VAL A 1 96 ? 8.870 0.243 -10.554 1.00 85.31 96 VAL A C 1
ATOM 737 O O . VAL A 1 96 ? 8.166 -0.152 -9.628 1.00 85.31 96 VAL A O 1
ATOM 740 N N . ILE A 1 97 ? 10.170 -0.050 -10.624 1.00 80.25 97 ILE A N 1
ATOM 741 C CA . ILE A 1 97 ? 10.854 -0.920 -9.651 1.00 80.25 97 ILE A CA 1
ATOM 742 C C . ILE A 1 97 ? 10.791 -0.332 -8.237 1.00 80.25 97 ILE A C 1
ATOM 744 O O . ILE A 1 97 ? 10.607 -1.074 -7.276 1.00 80.25 97 ILE A O 1
ATOM 748 N N . VAL A 1 98 ? 10.917 0.989 -8.104 1.00 83.19 98 VAL A N 1
ATOM 749 C CA . VAL A 1 98 ? 10.839 1.673 -6.805 1.00 83.19 98 VAL A CA 1
ATOM 750 C C . VAL A 1 98 ? 9.387 1.959 -6.412 1.00 83.19 98 VAL A C 1
ATOM 752 O O . VAL A 1 98 ? 8.994 1.764 -5.262 1.00 83.19 98 VAL A O 1
ATOM 755 N N . GLY A 1 99 ? 8.567 2.400 -7.364 1.00 79.56 99 GLY A N 1
ATOM 756 C CA . GLY A 1 99 ? 7.188 2.817 -7.125 1.00 79.56 99 GLY A CA 1
ATOM 757 C C . GLY A 1 99 ? 6.246 1.656 -6.817 1.00 79.56 99 GLY A C 1
ATOM 758 O O . GLY A 1 99 ? 5.417 1.771 -5.918 1.00 79.56 99 GLY A O 1
ATOM 759 N N . ALA A 1 100 ? 6.381 0.51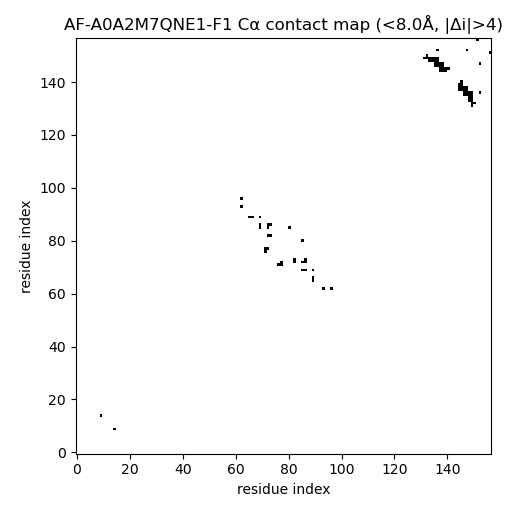6 -7.498 1.00 83.31 100 ALA A N 1
ATOM 760 C CA . ALA A 1 100 ? 5.509 -0.641 -7.295 1.00 83.31 100 ALA A CA 1
ATOM 761 C C . ALA A 1 100 ? 5.533 -1.189 -5.852 1.00 83.31 100 ALA A C 1
ATOM 763 O O . ALA A 1 100 ? 4.461 -1.276 -5.247 1.00 83.31 100 ALA A O 1
ATOM 764 N N . PRO A 1 101 ? 6.692 -1.512 -5.238 1.00 82.19 101 PRO A N 1
ATOM 765 C CA . PRO A 1 101 ? 6.718 -1.970 -3.849 1.00 82.19 101 PRO A CA 1
ATOM 766 C C . PRO A 1 101 ? 6.242 -0.887 -2.877 1.00 82.19 101 PRO A C 1
ATOM 768 O O . PRO A 1 101 ? 5.608 -1.212 -1.873 1.00 82.19 101 PRO A O 1
ATOM 771 N N . PHE A 1 102 ? 6.479 0.394 -3.181 1.00 83.44 102 PHE A N 1
ATOM 772 C CA . PHE A 1 102 ? 5.980 1.500 -2.366 1.00 83.44 102 PHE A CA 1
ATOM 773 C C . PHE A 1 102 ? 4.450 1.581 -2.379 1.00 83.44 102 PHE A C 1
ATOM 775 O O . PHE A 1 102 ? 3.836 1.732 -1.324 1.00 83.44 102 PHE A O 1
ATOM 782 N N . VAL A 1 103 ? 3.819 1.414 -3.544 1.00 88.69 103 VAL A N 1
ATOM 783 C CA . VAL A 1 103 ? 2.355 1.368 -3.665 1.00 88.69 103 VAL A CA 1
ATOM 784 C C . VAL A 1 103 ? 1.794 0.175 -2.901 1.00 88.69 103 VAL A C 1
ATOM 786 O O . VAL A 1 103 ? 0.884 0.363 -2.101 1.00 88.69 103 VAL A O 1
ATOM 789 N N . VAL A 1 104 ? 2.364 -1.023 -3.073 1.00 84.81 104 VAL A N 1
ATOM 790 C CA . VAL A 1 104 ? 1.937 -2.229 -2.336 1.00 84.81 104 VAL A CA 1
ATOM 791 C C . VAL A 1 104 ? 2.044 -2.020 -0.826 1.00 84.81 104 VAL A C 1
ATOM 793 O O . VAL A 1 104 ? 1.132 -2.347 -0.071 1.00 84.81 104 VAL A O 1
ATOM 796 N N . TRP A 1 105 ? 3.145 -1.438 -0.360 1.00 84.62 105 TRP A N 1
ATOM 797 C CA . TRP A 1 105 ? 3.310 -1.142 1.056 1.00 84.62 105 TRP A CA 1
ATOM 798 C C . TRP A 1 105 ? 2.281 -0.118 1.547 1.00 84.62 105 TRP A C 1
ATOM 800 O O . TRP A 1 105 ? 1.646 -0.312 2.588 1.00 84.62 105 TRP A O 1
ATOM 810 N N . ARG A 1 106 ? 2.066 0.953 0.778 1.00 86.19 106 ARG A N 1
ATOM 811 C CA . ARG A 1 106 ? 1.125 2.018 1.129 1.00 86.19 106 ARG A CA 1
ATOM 812 C C . ARG A 1 106 ? -0.319 1.526 1.170 1.00 86.19 106 ARG A C 1
ATOM 814 O O . ARG A 1 106 ? -1.063 1.975 2.047 1.00 86.19 106 ARG A O 1
ATOM 821 N N . THR A 1 107 ? -0.708 0.630 0.264 1.00 88.56 107 THR A N 1
ATOM 822 C CA . THR A 1 107 ? -2.040 0.012 0.248 1.00 88.56 107 THR A CA 1
ATOM 823 C C . THR A 1 107 ? -2.213 -0.941 1.425 1.00 88.56 107 THR A C 1
ATOM 825 O O . THR A 1 107 ? -3.221 -0.850 2.117 1.00 88.56 107 THR A O 1
ATOM 828 N N . MET A 1 108 ? -1.206 -1.759 1.749 1.00 83.94 108 MET A N 1
ATOM 829 C CA . MET A 1 108 ? -1.232 -2.609 2.948 1.00 83.94 108 MET A CA 1
ATOM 830 C C . MET A 1 108 ? -1.367 -1.804 4.248 1.00 83.94 108 MET A C 1
ATOM 832 O O . MET A 1 108 ? -2.060 -2.229 5.171 1.00 83.94 108 MET A O 1
ATOM 836 N N . ILE A 1 109 ? -0.702 -0.649 4.353 1.00 83.88 109 ILE A N 1
ATOM 837 C CA . ILE A 1 109 ? -0.870 0.242 5.510 1.00 83.88 109 ILE A CA 1
ATOM 838 C C . ILE A 1 109 ? -2.296 0.797 5.556 1.00 83.88 109 ILE A C 1
ATOM 840 O O . ILE A 1 109 ? -2.896 0.822 6.629 1.00 83.88 109 ILE A O 1
ATOM 844 N N . ALA A 1 110 ? -2.833 1.233 4.412 1.00 87.81 110 ALA A N 1
ATOM 845 C CA . ALA A 1 110 ? -4.188 1.775 4.334 1.00 87.81 110 ALA A CA 1
ATOM 846 C C . ALA A 1 110 ? -5.234 0.747 4.788 1.00 87.81 110 ALA A C 1
ATOM 848 O O . ALA A 1 110 ? -6.119 1.077 5.568 1.00 87.81 110 ALA A O 1
ATOM 849 N N . ASP A 1 111 ? -5.084 -0.505 4.359 1.00 85.38 111 ASP A N 1
ATOM 850 C CA . ASP A 1 111 ? -5.963 -1.611 4.741 1.00 85.38 111 ASP A CA 1
ATOM 851 C C . ASP A 1 111 ? -5.976 -1.841 6.263 1.00 85.38 111 ASP A C 1
ATOM 853 O O . ASP A 1 111 ? -7.027 -1.861 6.906 1.00 85.38 111 ASP A O 1
ATOM 857 N N . ARG A 1 112 ? -4.791 -1.879 6.885 1.00 85.62 112 ARG A N 1
ATOM 858 C CA . ARG A 1 112 ? -4.657 -2.013 8.346 1.00 85.62 112 ARG A CA 1
ATOM 859 C C . ARG A 1 112 ? -5.256 -0.832 9.105 1.00 85.62 112 ARG A C 1
ATOM 861 O O . ARG A 1 112 ? -5.867 -1.034 10.150 1.00 85.62 112 ARG A O 1
ATOM 868 N N . GLN A 1 113 ? -5.078 0.389 8.600 1.00 88.06 113 GLN A N 1
ATOM 869 C CA . GLN A 1 113 ? -5.685 1.585 9.190 1.00 88.06 113 GLN A CA 1
ATOM 870 C C . GLN A 1 113 ? -7.212 1.501 9.153 1.00 88.06 113 GLN A C 1
ATOM 872 O O . GLN A 1 113 ? -7.856 1.780 10.160 1.00 88.06 113 GLN A O 1
ATOM 877 N N . THR A 1 114 ? -7.789 1.051 8.038 1.00 91.62 114 THR A N 1
ATOM 878 C CA . THR A 1 114 ? -9.235 0.827 7.926 1.00 91.62 114 THR A CA 1
ATOM 879 C C . THR A 1 114 ? -9.729 -0.196 8.947 1.00 91.62 114 THR A C 1
ATOM 881 O O . THR A 1 114 ? -10.703 0.075 9.648 1.00 91.62 114 THR A O 1
ATOM 884 N N . ALA A 1 115 ? -9.040 -1.330 9.096 1.00 87.19 115 ALA A N 1
ATOM 885 C CA . ALA A 1 115 ? -9.417 -2.359 10.066 1.00 87.19 115 ALA A CA 1
ATOM 886 C C . ALA A 1 115 ? -9.354 -1.858 11.522 1.00 87.19 115 ALA A C 1
ATOM 888 O O . ALA A 1 115 ? -10.256 -2.134 12.314 1.00 87.19 115 ALA A O 1
ATOM 889 N N . ILE A 1 116 ? -8.317 -1.090 11.873 1.00 91.31 116 ILE A N 1
ATOM 890 C CA . ILE A 1 116 ? -8.194 -0.465 13.200 1.00 91.31 116 ILE A CA 1
ATOM 891 C C . ILE A 1 116 ? -9.344 0.520 13.428 1.00 91.31 116 ILE A C 1
ATOM 893 O O . ILE A 1 116 ? -10.013 0.444 14.454 1.00 91.31 116 ILE A O 1
ATOM 897 N N . ASN A 1 117 ? -9.629 1.387 12.454 1.00 91.19 117 ASN A N 1
ATOM 898 C CA . ASN A 1 117 ? -10.709 2.367 12.555 1.00 91.19 117 ASN A CA 1
ATOM 899 C C . ASN A 1 117 ? -12.078 1.702 12.748 1.00 91.19 117 ASN A C 1
ATOM 901 O O . ASN A 1 117 ? -12.891 2.193 13.526 1.00 91.19 117 ASN A O 1
ATOM 905 N N . GLN A 1 118 ? -12.331 0.570 12.086 1.00 93.00 118 GLN A N 1
ATOM 906 C CA . GLN A 1 118 ? -13.554 -0.208 12.293 1.00 93.00 118 GLN A CA 1
ATOM 907 C C . GLN A 1 118 ? -13.657 -0.739 13.728 1.00 93.00 118 GLN A C 1
ATOM 909 O O . GLN A 1 118 ? -14.705 -0.609 14.355 1.00 93.00 118 GLN A O 1
ATOM 914 N N . GLN A 1 119 ? -12.574 -1.303 14.271 1.00 92.62 119 GLN A N 1
ATOM 915 C CA . GLN A 1 119 ? -12.554 -1.815 15.648 1.00 92.62 119 GLN A CA 1
ATOM 916 C C . GLN A 1 119 ? -12.746 -0.700 16.680 1.00 92.62 119 GLN A C 1
ATOM 918 O O . GLN A 1 119 ? -13.511 -0.870 17.633 1.00 92.62 119 GLN A O 1
ATOM 923 N N . THR A 1 120 ? -12.102 0.450 16.474 1.00 93.44 120 THR A N 1
ATOM 924 C CA . THR A 1 120 ? -12.306 1.643 17.303 1.00 93.44 120 THR A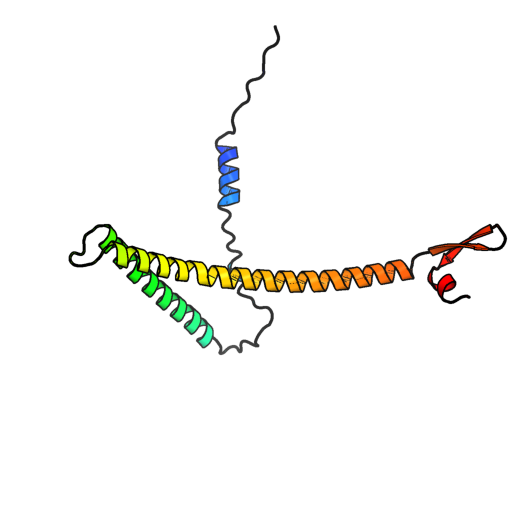 CA 1
ATOM 925 C C . THR A 1 120 ? -13.757 2.101 17.236 1.00 93.44 120 THR A C 1
ATOM 927 O O . THR A 1 120 ? -14.378 2.266 18.279 1.00 93.44 120 THR A O 1
ATOM 930 N N . HIS A 1 121 ? -14.343 2.185 16.038 1.00 94.94 121 HIS A N 1
ATOM 931 C CA . HIS A 1 121 ? -15.734 2.596 15.877 1.00 94.94 121 HIS A CA 1
ATOM 932 C C . HIS A 1 121 ? -16.712 1.686 16.632 1.00 94.94 121 HIS A C 1
ATOM 934 O O . HIS A 1 121 ? -17.578 2.180 17.351 1.00 94.94 121 HIS A O 1
ATOM 940 N N . TYR A 1 122 ? -16.554 0.361 16.535 1.00 93.75 122 TYR A N 1
ATOM 941 C CA . TYR A 1 122 ? -17.384 -0.564 17.309 1.00 93.75 122 TYR A CA 1
ATOM 942 C C . TYR A 1 122 ? -17.190 -0.392 18.818 1.00 93.75 122 TYR A C 1
ATOM 944 O O . TYR A 1 122 ? -18.168 -0.366 19.560 1.00 93.75 122 TYR A O 1
ATOM 952 N N . THR A 1 123 ? -15.948 -0.240 19.278 1.00 94.31 123 THR A N 1
ATOM 953 C CA . THR A 1 123 ? -15.641 -0.052 20.705 1.00 94.31 123 THR A CA 1
ATOM 954 C C . THR A 1 123 ? -16.252 1.238 21.251 1.00 94.31 123 THR A C 1
ATOM 956 O O . THR A 1 123 ? -16.817 1.237 22.345 1.00 94.31 123 THR A O 1
ATOM 959 N N . ASP A 1 124 ? -16.208 2.320 20.476 1.00 95.06 124 ASP A N 1
ATOM 960 C CA . ASP A 1 124 ? -16.819 3.598 20.837 1.00 95.06 124 ASP A CA 1
ATOM 961 C C . ASP A 1 124 ? -18.341 3.477 20.933 1.00 95.06 124 ASP A C 1
ATOM 963 O O . ASP A 1 124 ? -18.941 3.968 21.889 1.00 95.06 124 ASP A O 1
ATOM 967 N N . LEU A 1 125 ? -18.972 2.775 19.986 1.00 93.56 125 LEU A N 1
ATOM 968 C CA . LEU A 1 125 ? -20.408 2.496 20.028 1.00 93.56 125 LEU A CA 1
ATOM 969 C C . LEU A 1 125 ? -20.794 1.674 21.262 1.00 93.56 125 LEU A C 1
ATOM 971 O O . LEU A 1 125 ? -21.778 2.005 21.921 1.00 93.56 125 LEU A O 1
ATOM 975 N N . TYR A 1 126 ? -20.016 0.646 21.616 1.00 93.44 126 TYR A N 1
ATOM 976 C CA . TYR A 1 126 ? -20.250 -0.131 22.836 1.00 93.44 126 TYR A CA 1
ATOM 977 C C . TYR A 1 126 ? -20.083 0.720 24.093 1.00 93.44 126 TYR A C 1
ATOM 979 O O . TYR A 1 126 ? -20.939 0.687 24.973 1.00 93.44 126 TYR A O 1
ATOM 987 N N . THR A 1 127 ? -19.021 1.521 24.158 1.00 93.06 127 THR A N 1
ATOM 988 C CA . THR A 1 127 ? -18.752 2.407 25.297 1.00 93.06 127 THR A CA 1
ATOM 989 C C . THR A 1 127 ? -19.889 3.412 25.460 1.00 93.06 127 THR A C 1
ATOM 991 O O . THR A 1 127 ? -20.428 3.558 26.552 1.00 93.06 127 THR A O 1
ATOM 994 N N . LYS A 1 128 ? -20.352 4.022 24.362 1.00 91.69 128 LYS A N 1
ATOM 995 C CA . LYS A 1 128 ? -21.499 4.937 24.369 1.00 91.69 128 LYS A CA 1
ATOM 996 C C . LYS A 1 128 ? -22.806 4.253 24.746 1.00 91.69 128 LYS A C 1
ATOM 998 O O . LYS A 1 128 ? -23.587 4.834 25.492 1.00 91.69 128 LYS A O 1
ATOM 1003 N N . ALA A 1 129 ? -23.050 3.034 24.274 1.00 90.00 129 ALA A N 1
ATOM 1004 C CA . ALA A 1 129 ? -24.229 2.271 24.670 1.00 90.00 129 ALA A CA 1
ATOM 1005 C C . ALA A 1 129 ? -24.228 1.992 26.181 1.00 90.00 129 ALA A C 1
ATOM 1007 O O . ALA A 1 129 ? -25.249 2.187 26.835 1.00 90.00 129 ALA A O 1
ATOM 1008 N N . VAL A 1 130 ? -23.079 1.606 26.747 1.00 89.00 130 VAL A N 1
ATOM 1009 C CA . VAL A 1 130 ? -22.914 1.374 28.191 1.00 89.00 130 VAL A CA 1
ATOM 1010 C C . VAL A 1 130 ? -23.063 2.670 28.990 1.00 89.00 130 VAL A C 1
ATOM 1012 O O . VAL A 1 130 ? -23.759 2.686 30.002 1.00 89.00 130 VAL A O 1
ATOM 1015 N N . GLU A 1 131 ? -22.489 3.777 28.521 1.00 88.69 131 GLU A N 1
ATOM 1016 C CA . GLU A 1 131 ? -22.684 5.093 29.136 1.00 88.69 131 GLU A CA 1
ATOM 1017 C C . GLU A 1 131 ? -24.165 5.499 29.145 1.00 88.69 131 GLU A C 1
ATOM 1019 O O . GLU A 1 131 ? -24.662 5.965 30.162 1.00 88.69 131 GLU A O 1
ATOM 1024 N N . MET A 1 132 ? -24.898 5.286 28.047 1.00 84.81 132 MET A N 1
ATOM 1025 C CA . MET A 1 132 ? -26.332 5.601 27.969 1.00 84.81 132 MET A CA 1
ATOM 1026 C C . MET A 1 132 ? -27.208 4.682 28.828 1.00 84.81 132 MET A C 1
ATOM 1028 O O . MET A 1 132 ? -28.287 5.102 29.253 1.00 84.81 132 MET A O 1
ATOM 1032 N N . LEU A 1 133 ? -26.758 3.447 29.065 1.00 83.81 133 LEU A N 1
ATOM 1033 C CA . LEU A 1 133 ? -27.389 2.478 29.964 1.00 83.81 133 LEU A CA 1
ATOM 1034 C C . LEU A 1 133 ? -27.240 2.886 31.434 1.00 83.81 133 LEU A C 1
ATOM 1036 O O . LEU A 1 133 ? -28.196 2.763 32.193 1.00 83.81 133 LEU A O 1
ATOM 1040 N N . GLY A 1 134 ? -26.059 3.374 31.822 1.00 81.31 134 GLY A N 1
ATOM 1041 C CA . GLY A 1 134 ? -25.763 3.843 33.179 1.00 81.31 134 GLY A CA 1
ATOM 1042 C C . GLY A 1 134 ? -26.035 5.330 33.420 1.00 81.31 134 GLY A C 1
ATOM 1043 O O . GLY A 1 134 ? -25.771 5.819 34.513 1.00 81.31 134 GLY A O 1
ATOM 1044 N N . ALA A 1 135 ? -26.510 6.065 32.413 1.00 82.06 135 ALA A N 1
ATOM 1045 C CA . ALA A 1 135 ? -26.814 7.481 32.550 1.00 82.06 135 ALA A CA 1
ATOM 1046 C C . ALA A 1 135 ? -28.072 7.676 33.400 1.00 82.06 135 ALA A C 1
ATOM 1048 O O . ALA A 1 135 ? -29.122 7.102 33.109 1.00 82.06 135 ALA A O 1
ATOM 1049 N N . ASP A 1 136 ? -27.990 8.550 34.396 1.00 77.31 136 ASP A N 1
ATOM 1050 C CA . ASP A 1 136 ? -29.163 9.026 35.115 1.00 77.31 136 ASP A CA 1
ATOM 1051 C C . ASP A 1 136 ? -29.792 10.207 34.375 1.00 77.31 136 ASP A C 1
ATOM 1053 O O . ASP A 1 136 ? -29.110 11.092 33.849 1.00 77.31 136 ASP A O 1
ATOM 1057 N N . LYS A 1 137 ? -31.122 10.226 34.333 1.00 75.50 137 LYS A N 1
ATOM 1058 C CA . LYS A 1 137 ? -31.919 11.311 33.779 1.00 75.50 137 LYS A CA 1
ATOM 1059 C C . LYS A 1 137 ? -32.674 11.998 34.912 1.00 75.50 137 LYS A C 1
ATOM 1061 O O . LYS A 1 137 ? -33.389 11.367 35.685 1.00 75.50 137 LYS A O 1
ATOM 1066 N N . VAL A 1 138 ? -32.544 13.319 34.998 1.00 72.50 138 VAL A N 1
ATOM 1067 C CA . VAL A 1 138 ? -33.336 14.113 35.942 1.00 72.50 138 VAL A CA 1
ATOM 1068 C C . VAL A 1 138 ? -34.731 14.293 35.357 1.00 72.50 138 VAL A C 1
ATOM 1070 O O . VAL A 1 138 ? -34.898 14.926 34.313 1.00 72.50 138 VAL A O 1
ATOM 1073 N N . GLU A 1 139 ? -35.732 13.725 36.021 1.00 73.12 139 GLU A N 1
ATOM 1074 C CA . GLU A 1 139 ? -37.136 13.929 35.688 1.00 73.12 139 GLU A CA 1
ATOM 1075 C C . GLU A 1 139 ? -37.816 14.828 36.719 1.00 73.12 139 GLU A C 1
ATOM 1077 O O . GLU A 1 139 ? -37.549 14.764 37.923 1.00 73.12 139 GLU A O 1
ATOM 1082 N N . LYS A 1 140 ? -38.718 15.688 36.236 1.00 66.81 140 LYS A N 1
ATOM 1083 C CA . LYS A 1 140 ? -39.518 16.584 37.070 1.00 66.81 140 LYS A CA 1
ATOM 1084 C C . LYS A 1 140 ? -40.941 16.052 37.122 1.00 66.81 140 LYS A C 1
ATOM 1086 O O . LYS A 1 140 ? -41.727 16.278 36.206 1.00 66.81 140 LYS A O 1
ATOM 1091 N N . ARG A 1 141 ? -41.260 15.335 38.198 1.00 68.88 141 ARG A N 1
ATOM 1092 C CA . ARG A 1 141 ? -42.595 14.789 38.466 1.00 68.88 141 ARG A CA 1
ATOM 1093 C C . ARG A 1 141 ? -43.156 15.509 39.687 1.00 68.88 141 ARG A C 1
ATOM 1095 O O . ARG A 1 141 ? -42.482 15.601 40.709 1.00 68.88 141 ARG A O 1
ATOM 1102 N N . ASP A 1 142 ? -44.361 16.065 39.571 1.00 66.12 142 ASP A N 1
ATOM 1103 C CA . ASP A 1 142 ? -45.044 16.748 40.686 1.00 66.12 142 ASP A CA 1
ATOM 1104 C C . ASP A 1 142 ? -44.247 17.920 41.310 1.00 66.12 142 ASP A C 1
ATOM 1106 O O . ASP A 1 142 ? -44.218 18.137 42.520 1.00 66.12 142 ASP A O 1
ATOM 1110 N N . GLY A 1 143 ? -43.532 18.685 40.476 1.00 72.94 143 GLY A N 1
ATOM 1111 C CA . GLY A 1 143 ? -42.772 19.864 40.915 1.00 72.94 143 GLY A CA 1
ATOM 1112 C C . GLY A 1 143 ? -41.475 19.567 41.682 1.00 72.94 143 GLY A C 1
ATOM 1113 O O . GLY A 1 143 ? -40.737 20.506 41.978 1.00 72.94 143 GLY A O 1
ATOM 1114 N N . LYS A 1 144 ? -41.149 18.294 41.947 1.00 64.88 144 LYS A N 1
ATOM 1115 C CA . LYS A 1 144 ? -39.874 17.857 42.538 1.00 64.88 144 LYS A CA 1
ATOM 1116 C C . LYS A 1 144 ? -38.974 17.228 41.474 1.00 64.88 144 LYS A C 1
ATOM 1118 O O . LYS A 1 144 ? -39.426 16.442 40.644 1.00 64.88 144 LYS A O 1
ATOM 1123 N N . GLU A 1 145 ? -37.695 17.589 41.497 1.00 73.38 145 GLU A N 1
ATOM 1124 C CA . GLU A 1 145 ? -36.675 17.023 40.609 1.00 73.38 145 GLU A CA 1
ATOM 1125 C C . GLU A 1 145 ? -36.108 15.752 41.244 1.00 73.38 145 GLU A C 1
ATOM 1127 O O . GLU A 1 145 ? -35.673 15.764 42.398 1.00 73.38 145 GLU A O 1
ATOM 1132 N N . ARG A 1 146 ? -36.159 14.639 40.508 1.00 70.00 146 ARG A N 1
ATOM 1133 C CA . ARG A 1 146 ? -35.657 13.340 40.958 1.00 70.00 146 ARG A CA 1
ATOM 1134 C C . ARG A 1 146 ? -34.750 12.758 39.879 1.00 70.00 146 ARG A C 1
ATOM 1136 O O . ARG A 1 146 ? -35.127 12.702 38.713 1.00 70.00 146 ARG A O 1
ATOM 1143 N N . SER A 1 147 ? -33.548 12.353 40.278 1.00 76.00 147 SER A N 1
ATOM 1144 C CA . SER A 1 147 ? -32.622 11.632 39.405 1.00 76.00 147 SER A CA 1
ATOM 1145 C C . SER A 1 147 ? -33.073 10.178 39.333 1.00 76.00 147 SER A C 1
ATOM 1147 O O . SER A 1 147 ? -33.133 9.515 40.369 1.00 76.00 147 SER A O 1
ATOM 1149 N N . VAL A 1 148 ? -33.448 9.718 38.143 1.00 74.88 148 VAL A N 1
ATOM 1150 C CA . VAL A 1 148 ? -33.878 8.342 37.869 1.00 74.88 148 VAL A CA 1
ATOM 1151 C C . VAL A 1 148 ? -33.035 7.766 36.729 1.00 74.88 148 VAL A C 1
ATOM 1153 O O . VAL A 1 148 ? -32.701 8.504 35.800 1.00 74.88 148 VAL A O 1
ATOM 1156 N N . PRO A 1 149 ? -32.683 6.472 36.748 1.00 78.69 149 PRO A N 1
ATOM 1157 C CA . PRO A 1 149 ? -31.957 5.842 35.651 1.00 78.69 149 PRO A CA 1
ATOM 1158 C C . PRO A 1 149 ? -32.659 6.062 34.304 1.00 78.69 149 PRO A C 1
ATOM 1160 O O . PRO A 1 149 ? -33.870 5.882 34.171 1.00 78.69 149 PRO A O 1
ATOM 1163 N N . ASN A 1 150 ? -31.906 6.422 33.264 1.00 75.69 150 ASN A N 1
ATOM 1164 C CA . ASN A 1 150 ? -32.453 6.755 31.941 1.00 75.69 150 ASN A CA 1
ATOM 1165 C C . ASN A 1 150 ? -33.217 5.585 31.284 1.00 75.69 150 ASN A C 1
ATOM 1167 O O . ASN A 1 150 ? -34.069 5.804 30.418 1.00 75.69 150 ASN A O 1
ATOM 1171 N N . ILE A 1 151 ? -32.951 4.347 31.711 1.00 75.00 151 ILE A N 1
ATOM 1172 C CA . ILE A 1 151 ? -33.720 3.162 31.317 1.00 75.00 151 ILE A CA 1
ATOM 1173 C C . ILE A 1 151 ? -35.148 3.172 31.880 1.00 75.00 151 ILE A C 1
ATOM 1175 O O . ILE A 1 151 ? -36.073 2.837 31.142 1.00 75.00 151 ILE A O 1
ATOM 1179 N N . GLU A 1 152 ? -35.363 3.601 33.124 1.00 67.06 152 GLU A N 1
ATOM 1180 C CA . GLU A 1 152 ? -36.695 3.620 33.753 1.00 67.06 152 GLU A CA 1
ATOM 1181 C C . GLU A 1 152 ? -37.621 4.619 33.045 1.00 67.06 152 GLU A C 1
ATOM 1183 O O . GLU A 1 152 ? -38.768 4.307 32.727 1.00 67.06 152 GLU A O 1
ATOM 1188 N N . VAL A 1 153 ? -37.070 5.768 32.642 1.00 70.19 153 VAL A N 1
ATOM 1189 C CA . VAL A 1 153 ? -37.795 6.810 31.898 1.00 70.19 153 VAL A CA 1
ATOM 1190 C C . VAL A 1 153 ? -38.198 6.361 30.487 1.00 70.19 153 VAL A C 1
ATOM 1192 O O . VAL A 1 153 ? -39.219 6.794 29.957 1.00 70.19 153 VAL A O 1
ATOM 1195 N N . ARG A 1 154 ? -37.408 5.489 29.845 1.00 70.62 154 ARG A N 1
ATOM 1196 C CA . ARG A 1 154 ? -37.717 4.948 28.507 1.00 70.62 154 ARG A CA 1
ATOM 1197 C C . ARG A 1 154 ? -38.655 3.742 28.542 1.00 70.62 154 ARG A C 1
ATOM 1199 O O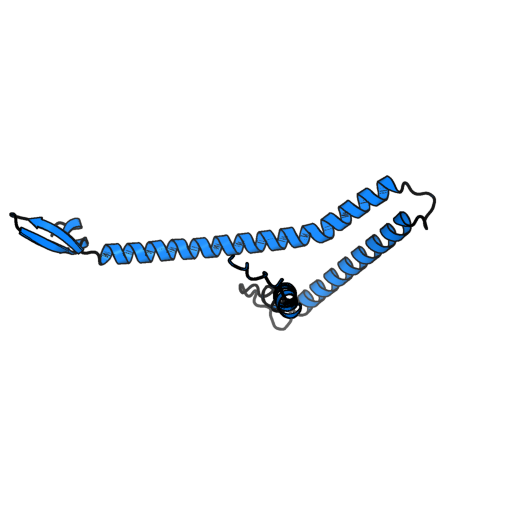 . ARG A 1 154 ? -39.323 3.487 27.544 1.00 70.62 154 ARG A O 1
ATOM 1206 N N . LEU A 1 155 ? -38.694 3.016 29.657 1.00 74.75 155 LEU A N 1
ATOM 1207 C CA . LEU A 1 155 ? -39.583 1.872 29.874 1.00 74.75 155 LEU A CA 1
ATOM 1208 C C . LEU A 1 155 ? -40.931 2.266 30.500 1.00 74.75 155 LEU A C 1
ATOM 1210 O O . LEU A 1 155 ? -41.843 1.444 30.515 1.00 74.75 155 LEU A O 1
ATOM 1214 N N . GLY A 1 156 ? -41.080 3.515 30.952 1.00 66.19 156 GLY A N 1
ATOM 1215 C CA . GLY A 1 156 ? -42.342 4.049 31.470 1.00 66.19 156 GLY A CA 1
ATOM 1216 C C . GLY A 1 156 ? -42.772 3.439 32.807 1.00 66.19 156 GLY A C 1
ATOM 1217 O O . GLY A 1 156 ? -43.974 3.317 33.043 1.00 66.19 156 GLY A O 1
ATOM 1218 N N . ALA A 1 157 ? -41.806 3.025 33.635 1.00 58.16 157 ALA A N 1
ATOM 1219 C CA . ALA A 1 157 ? -42.032 2.452 34.965 1.00 58.16 157 ALA A CA 1
ATOM 1220 C C . ALA A 1 157 ? -42.178 3.531 36.054 1.00 58.16 157 ALA A C 1
ATOM 1222 O O . ALA A 1 157 ? -41.530 4.596 35.943 1.00 58.16 157 ALA A O 1
#

Sequence (157 aa):
MAERPGGRGPTLYEVAGWLQGAVGVPFRAAGWLSRRDKPEIDRNDWRLARLGIALGAILGLLALTLLTRTLLIAFGLIDGVDRWSELRNSLLVIGVIVGAPFVVWRTMIADRQTAINQQTHYTDLYTKAVEMLGADKVEKRDGKERSVPNIEVRLGA